Protein AF-A0A0A7LSI5-F1 (afdb_monomer_lite)

Radius of gyration: 14.34 Å; chains: 1; bounding box: 40×30×36 Å

Sequence (102 aa):
MKGLSGSETQGMFGVAATESEAQTAKGTLLSGSINWLDTKGGKEAKTFTLPNRAKGEKLWVFVTTDEPLTSGQSVSVAWGVDKTLTLDASSPAVVVKEYTVQ

Foldseek 3Di:
DPDPPFDWKKKWKFKDLDPVCQQVVNHGTQDDIDTFGPPPLTEEEDETEDPDDDQFRKIKIKMAIPDQADASHKYWYHHDPPDIDIDHNPDDRMDIDIDGHD

Secondary structure (DSSP, 8-state):
-------EEEEEEEEESSHHHHHTT-SEE-S--EEEEGGGS-EEEEE-PPPS--TT-EEEEEEEESSPPPTT-EEEEEEETTEEEEEETTS-SEEEEEEE--

pLDDT: mean 75.99, std 11.73, range [39.16, 91.25]

Structure (mmCIF, N/CA/C/O backbone):
data_AF-A0A0A7LSI5-F1
#
_entry.id   AF-A0A0A7LSI5-F1
#
loop_
_atom_site.group_PDB
_atom_site.id
_atom_site.type_symbol
_atom_site.label_atom_id
_atom_site.label_alt_id
_atom_site.label_comp_id
_atom_site.label_asym_id
_atom_site.label_entity_id
_atom_site.label_seq_id
_atom_site.pdbx_PDB_ins_code
_atom_site.Cartn_x
_atom_site.Cartn_y
_atom_site.Cartn_z
_atom_site.occupancy
_atom_site.B_iso_or_equiv
_atom_site.auth_seq_id
_atom_site.auth_comp_id
_atom_site.auth_asym_id
_atom_site.auth_atom_i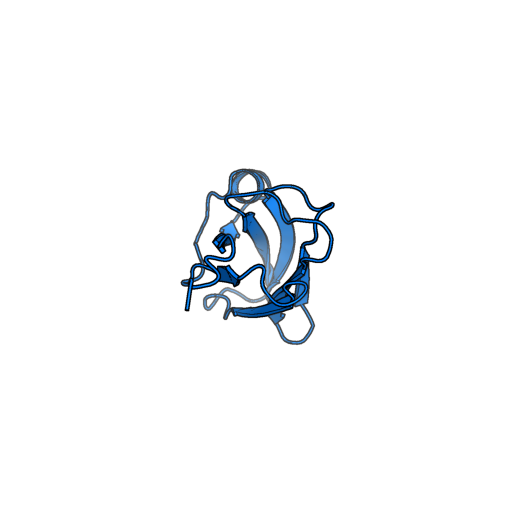d
_atom_site.pdbx_PDB_model_num
ATOM 1 N N . MET A 1 1 ? 23.737 -19.658 -21.519 1.00 39.16 1 MET A N 1
ATOM 2 C CA . MET A 1 1 ? 22.475 -18.888 -21.527 1.00 39.16 1 MET A CA 1
ATOM 3 C C . MET A 1 1 ? 22.633 -17.786 -20.492 1.00 39.16 1 MET A C 1
ATOM 5 O O . MET A 1 1 ? 22.782 -18.105 -19.321 1.00 39.16 1 MET A O 1
ATOM 9 N N . LYS A 1 2 ? 22.771 -16.525 -20.918 1.00 40.16 2 LYS A N 1
ATOM 10 C CA . LYS A 1 2 ? 22.920 -15.379 -20.007 1.00 40.16 2 LYS A CA 1
ATOM 11 C C . LYS A 1 2 ? 21.533 -15.123 -19.417 1.00 40.16 2 LYS A C 1
ATOM 13 O O . LYS A 1 2 ? 20.623 -14.790 -20.170 1.00 40.16 2 LYS A O 1
ATOM 18 N N . GLY A 1 3 ? 21.362 -15.421 -18.130 1.00 42.56 3 GLY A N 1
ATOM 19 C CA . GLY A 1 3 ? 20.096 -15.238 -17.428 1.00 42.56 3 GLY A CA 1
ATOM 20 C C . GLY A 1 3 ? 19.640 -13.793 -17.574 1.00 42.56 3 GLY A C 1
ATOM 21 O O . GLY A 1 3 ? 20.426 -12.874 -17.356 1.00 42.56 3 GLY A O 1
ATOM 22 N N . LEU A 1 4 ? 18.396 -13.609 -18.004 1.00 45.56 4 LEU A N 1
ATOM 23 C CA . LEU A 1 4 ? 17.711 -12.328 -17.948 1.00 45.56 4 LEU A CA 1
ATOM 24 C C . LEU A 1 4 ? 17.564 -11.976 -16.464 1.00 45.56 4 LEU A C 1
ATOM 26 O O . LEU A 1 4 ? 16.606 -12.393 -15.823 1.00 45.56 4 LEU A O 1
ATOM 30 N N . SER A 1 5 ? 18.543 -11.274 -15.900 1.00 48.84 5 SER A N 1
ATOM 31 C CA . SER A 1 5 ? 18.372 -10.550 -14.645 1.00 48.84 5 SER A CA 1
ATOM 32 C C . SER A 1 5 ? 17.451 -9.371 -14.949 1.00 48.84 5 SER A C 1
ATOM 34 O O . SER A 1 5 ? 17.921 -8.278 -15.263 1.00 48.84 5 SER A O 1
ATOM 36 N N . GLY A 1 6 ? 16.144 -9.631 -15.002 1.00 56.50 6 GLY A N 1
ATOM 37 C CA . GLY A 1 6 ? 15.157 -8.558 -14.983 1.00 56.50 6 GLY A CA 1
ATOM 38 C C . GLY A 1 6 ? 15.342 -7.769 -13.692 1.00 56.50 6 GLY A C 1
ATOM 39 O O . GLY A 1 6 ? 15.633 -8.373 -12.660 1.00 56.50 6 GLY A O 1
ATOM 40 N N . SER A 1 7 ? 15.232 -6.442 -13.761 1.00 61.72 7 SER A N 1
ATOM 41 C CA . SER A 1 7 ? 15.173 -5.628 -12.546 1.00 61.72 7 SER A CA 1
ATOM 42 C C . SER A 1 7 ? 13.994 -6.126 -11.712 1.00 61.72 7 SER A C 1
ATOM 44 O O . SER A 1 7 ? 12.904 -6.322 -12.259 1.00 61.72 7 SER A O 1
ATOM 46 N N . GLU A 1 8 ? 14.236 -6.402 -10.433 1.00 70.00 8 GLU A N 1
ATOM 47 C CA . GLU A 1 8 ? 13.192 -6.749 -9.475 1.00 70.00 8 GLU A CA 1
ATOM 48 C C . GLU A 1 8 ? 12.885 -5.510 -8.646 1.00 70.00 8 GLU A C 1
ATOM 50 O O . GLU A 1 8 ? 13.731 -5.072 -7.872 1.00 70.00 8 GLU A O 1
ATOM 55 N N . THR A 1 9 ? 11.689 -4.953 -8.800 1.00 72.56 9 THR A N 1
ATOM 56 C CA . THR A 1 9 ? 11.194 -3.919 -7.885 1.00 72.56 9 THR A CA 1
ATOM 57 C C . THR A 1 9 ? 10.536 -4.637 -6.703 1.00 72.56 9 THR A C 1
ATOM 59 O O . THR A 1 9 ? 9.807 -5.615 -6.896 1.00 72.56 9 THR A O 1
ATOM 62 N N . GLN A 1 10 ? 10.788 -4.185 -5.479 1.00 77.12 10 GLN A N 1
ATOM 63 C CA . GLN A 1 10 ? 10.142 -4.686 -4.271 1.00 77.12 10 GLN A CA 1
ATOM 64 C C . GLN A 1 10 ? 9.130 -3.684 -3.741 1.00 77.12 10 GLN A C 1
ATOM 66 O O . GLN A 1 10 ? 9.335 -2.473 -3.757 1.00 77.12 10 GLN A O 1
ATOM 71 N N . GLY A 1 11 ? 8.029 -4.187 -3.201 1.00 78.44 11 GLY A N 1
ATOM 72 C CA . GLY A 1 11 ? 7.054 -3.333 -2.548 1.00 78.44 11 GLY A CA 1
ATOM 73 C C . GLY A 1 11 ? 6.509 -3.870 -1.260 1.00 78.44 11 GLY A C 1
ATOM 74 O O . GLY A 1 11 ? 6.561 -5.069 -0.975 1.00 78.44 11 GLY A O 1
ATOM 75 N N . MET A 1 12 ? 5.942 -2.943 -0.498 1.00 83.81 12 MET A N 1
ATOM 76 C CA . MET A 1 12 ? 5.331 -3.223 0.786 1.00 83.81 12 MET A CA 1
ATOM 77 C C . MET A 1 12 ? 3.860 -2.841 0.747 1.00 83.81 12 MET A C 1
ATOM 79 O O . MET A 1 12 ? 3.476 -1.824 0.174 1.00 83.81 12 MET A O 1
ATOM 83 N N . PHE A 1 13 ? 3.041 -3.665 1.389 1.00 85.12 13 PHE A N 1
ATOM 84 C CA . PHE A 1 13 ? 1.635 -3.381 1.611 1.00 85.12 13 PHE A CA 1
ATOM 85 C C . PHE A 1 13 ? 1.366 -3.294 3.103 1.00 85.12 13 PHE A C 1
ATOM 87 O O . PHE A 1 13 ? 1.833 -4.134 3.877 1.00 85.12 13 PHE A O 1
ATOM 94 N N . GLY A 1 14 ? 0.601 -2.294 3.515 1.00 87.38 14 GLY A N 1
ATOM 95 C CA . GLY A 1 14 ? 0.284 -2.113 4.917 1.00 87.38 14 GLY A CA 1
ATOM 96 C C . GLY A 1 14 ? -0.986 -1.324 5.156 1.00 87.38 14 GLY A C 1
ATOM 97 O O . GLY A 1 14 ? -1.616 -0.784 4.247 1.00 87.38 14 GLY A O 1
ATOM 98 N N . VAL A 1 15 ? -1.353 -1.282 6.430 1.00 88.88 15 VAL A N 1
ATOM 99 C CA . VAL A 1 15 ? -2.452 -0.476 6.946 1.00 88.88 15 VAL A CA 1
A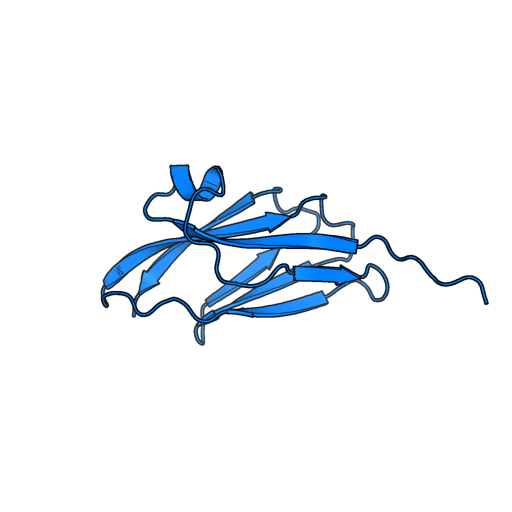TOM 100 C C . VAL A 1 15 ? -1.968 0.400 8.089 1.00 88.88 15 VAL A C 1
ATOM 102 O O . VAL A 1 15 ? -1.197 -0.039 8.943 1.00 88.88 15 VAL A O 1
ATOM 105 N N . ALA A 1 16 ? -2.445 1.632 8.127 1.00 90.12 16 ALA A N 1
ATOM 106 C CA . ALA A 1 16 ? -2.174 2.608 9.166 1.00 90.12 16 ALA A CA 1
ATOM 107 C C . ALA A 1 16 ? -3.481 3.125 9.776 1.00 90.12 16 ALA A C 1
ATOM 109 O O . ALA A 1 16 ? -4.550 3.024 9.165 1.00 90.12 16 ALA A O 1
ATOM 110 N N . ALA A 1 17 ? -3.399 3.679 10.986 1.00 87.12 17 ALA A N 1
ATOM 111 C CA . ALA A 1 17 ? -4.558 4.266 11.654 1.00 87.12 17 ALA A CA 1
ATOM 112 C C . ALA A 1 17 ? -4.861 5.673 11.116 1.00 87.12 17 ALA A C 1
ATOM 114 O O . ALA A 1 17 ? -6.012 6.108 11.125 1.00 87.12 17 ALA A O 1
ATOM 115 N N . THR A 1 18 ? -3.843 6.376 10.613 1.00 89.62 18 THR A N 1
ATOM 116 C CA . THR A 1 18 ? -3.973 7.737 10.077 1.00 89.62 18 THR A CA 1
ATOM 117 C C . THR A 1 18 ? -3.394 7.869 8.669 1.00 89.62 18 THR A C 1
ATOM 119 O O . THR A 1 18 ? -2.533 7.092 8.255 1.00 89.62 18 THR A O 1
ATOM 122 N N . GLU A 1 19 ? -3.842 8.891 7.934 1.00 90.31 19 GLU A N 1
ATOM 123 C CA . GLU A 1 19 ? -3.326 9.197 6.596 1.00 90.31 19 GLU A CA 1
ATOM 124 C C . GLU A 1 19 ? -1.829 9.529 6.630 1.00 90.31 19 GLU A C 1
ATOM 126 O O . GLU A 1 19 ? -1.066 9.030 5.813 1.00 90.31 19 GLU A O 1
ATOM 131 N N . SER A 1 20 ? -1.399 10.327 7.611 1.00 91.25 20 SER A N 1
ATOM 132 C CA . SER A 1 20 ? 0.003 10.741 7.777 1.00 91.25 20 SER A CA 1
ATOM 133 C C . SER A 1 20 ? 0.937 9.547 8.013 1.00 91.25 20 SER A C 1
ATOM 135 O O . SER A 1 20 ? 2.027 9.450 7.441 1.00 91.25 20 SER A O 1
ATOM 137 N N . GLU A 1 21 ? 0.487 8.581 8.813 1.00 90.81 21 GLU A N 1
ATOM 138 C CA . GLU A 1 21 ? 1.196 7.319 9.007 1.00 90.81 21 GLU A CA 1
ATOM 139 C C . GLU A 1 21 ? 1.278 6.517 7.697 1.00 90.81 21 GLU A C 1
ATOM 141 O O . GLU A 1 21 ? 2.367 6.105 7.304 1.00 90.81 21 GLU A O 1
ATOM 146 N N . ALA A 1 22 ? 0.173 6.385 6.957 1.00 88.69 22 ALA A N 1
ATOM 147 C CA . ALA A 1 22 ? 0.160 5.698 5.664 1.00 88.69 22 ALA A CA 1
ATOM 148 C C . ALA A 1 22 ? 1.062 6.367 4.610 1.00 88.69 22 ALA A C 1
ATOM 150 O O . ALA A 1 22 ? 1.794 5.674 3.906 1.00 88.69 22 ALA A O 1
ATOM 151 N N . GLN A 1 23 ? 1.071 7.702 4.532 1.00 89.19 23 GLN A N 1
ATOM 152 C CA . GLN A 1 23 ? 1.926 8.474 3.615 1.00 89.19 23 GLN A CA 1
ATOM 153 C C . GLN A 1 23 ? 3.418 8.275 3.900 1.00 89.19 23 GLN A C 1
ATOM 155 O O . GLN A 1 23 ? 4.245 8.371 2.998 1.00 89.19 23 GLN A O 1
ATOM 160 N N . THR A 1 24 ? 3.764 7.976 5.152 1.00 87.81 24 THR A N 1
ATOM 161 C CA . THR A 1 24 ? 5.140 7.688 5.575 1.00 87.81 24 THR A CA 1
ATOM 162 C C . THR A 1 24 ? 5.435 6.189 5.652 1.00 87.81 24 THR A C 1
ATOM 164 O O . THR A 1 24 ? 6.482 5.808 6.176 1.00 87.81 24 THR A O 1
ATOM 167 N N . ALA A 1 25 ? 4.528 5.343 5.144 1.00 84.19 25 ALA A N 1
ATOM 168 C CA . ALA A 1 25 ? 4.591 3.883 5.223 1.00 84.19 25 ALA A CA 1
ATOM 169 C C . ALA A 1 25 ? 4.790 3.347 6.656 1.00 84.19 25 ALA A C 1
ATOM 171 O O . ALA A 1 25 ? 5.356 2.275 6.876 1.00 84.19 25 ALA A O 1
ATOM 172 N N . LYS A 1 26 ? 4.323 4.102 7.654 1.00 83.44 26 LYS A N 1
ATOM 173 C CA . LYS A 1 26 ? 4.330 3.718 9.064 1.00 83.44 26 LYS A CA 1
ATOM 174 C C . LYS A 1 26 ? 3.003 3.038 9.367 1.00 83.44 26 LYS A C 1
ATOM 176 O O . LYS A 1 26 ? 1.948 3.643 9.261 1.00 83.44 26 LYS A O 1
ATOM 181 N N . GLY A 1 27 ? 3.032 1.762 9.727 1.00 83.62 27 GLY A N 1
ATOM 182 C CA . GLY A 1 27 ? 1.812 1.021 10.022 1.00 83.62 27 GLY A CA 1
ATOM 183 C C . GLY A 1 27 ? 2.056 -0.468 10.199 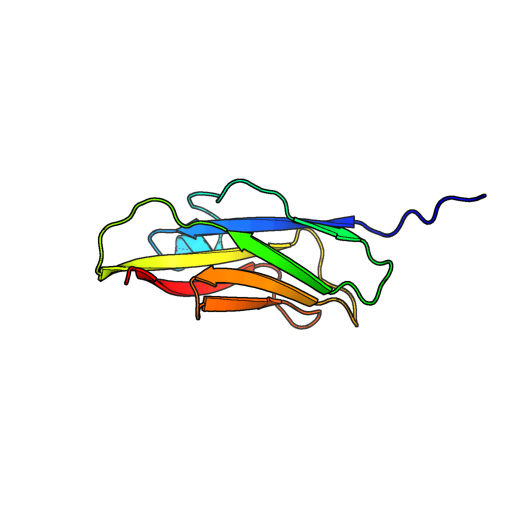1.00 83.62 27 GLY A C 1
ATOM 184 O O . GLY A 1 27 ? 3.189 -0.931 10.310 1.00 83.62 27 GLY A O 1
ATOM 185 N N . THR A 1 28 ? 0.967 -1.228 10.227 1.00 86.19 28 THR A N 1
ATOM 186 C CA . THR A 1 28 ? 1.028 -2.688 10.212 1.00 86.19 28 THR A CA 1
ATOM 187 C C . THR A 1 28 ? 1.242 -3.151 8.780 1.00 86.19 28 THR A C 1
ATOM 189 O O . THR A 1 28 ? 0.337 -3.055 7.952 1.00 86.19 28 THR A O 1
ATOM 192 N N . LEU A 1 29 ? 2.431 -3.671 8.496 1.00 83.50 29 LEU A N 1
ATOM 193 C CA . LEU A 1 29 ? 2.703 -4.349 7.237 1.00 83.50 29 LEU A CA 1
ATOM 194 C C . LEU A 1 29 ? 1.894 -5.640 7.177 1.00 83.50 29 LEU A C 1
ATOM 196 O O . LEU A 1 29 ? 1.908 -6.441 8.114 1.00 83.50 29 LEU A O 1
ATOM 200 N N . LEU A 1 30 ? 1.193 -5.848 6.071 1.00 78.62 30 LEU A N 1
ATOM 201 C CA . LEU A 1 30 ? 0.543 -7.119 5.811 1.00 78.62 30 LEU A CA 1
ATOM 202 C C . LEU A 1 30 ? 1.587 -8.018 5.164 1.00 78.62 30 LEU A C 1
ATOM 204 O O . LEU A 1 30 ? 2.186 -7.662 4.154 1.00 78.62 30 LEU A O 1
ATOM 208 N N . SER A 1 31 ? 1.872 -9.146 5.809 1.00 62.59 31 SER A N 1
ATOM 209 C CA . SER A 1 31 ? 3.024 -9.993 5.507 1.00 62.59 31 SER A CA 1
ATOM 210 C C . SER A 1 31 ? 3.131 -10.327 4.016 1.00 62.59 31 SER A C 1
ATOM 212 O O . SER A 1 31 ? 2.316 -11.077 3.478 1.00 62.59 31 SER A O 1
ATOM 214 N N . GLY A 1 32 ? 4.170 -9.797 3.372 1.00 57.19 32 GLY A N 1
ATOM 215 C CA . GLY A 1 32 ? 4.582 -10.169 2.027 1.00 57.19 32 GLY A CA 1
ATOM 216 C C . GLY A 1 32 ? 5.222 -9.006 1.282 1.00 57.19 32 GLY A C 1
ATOM 217 O O . GLY A 1 32 ? 4.530 -8.064 0.913 1.00 57.19 32 GLY A O 1
ATOM 218 N N . SER A 1 33 ? 6.517 -9.115 0.983 1.00 63.38 33 SER A N 1
ATOM 219 C CA . SER A 1 33 ? 7.124 -8.318 -0.085 1.00 63.38 33 SER A CA 1
ATOM 220 C C . SER A 1 33 ? 6.492 -8.721 -1.412 1.00 63.38 33 SER A C 1
ATOM 222 O O . SER A 1 33 ? 6.186 -9.900 -1.632 1.00 63.38 33 SER A O 1
ATOM 224 N N . ILE A 1 34 ? 6.219 -7.757 -2.276 1.00 69.19 34 ILE A N 1
ATOM 225 C CA . ILE A 1 34 ? 5.807 -8.022 -3.655 1.00 69.19 34 ILE A CA 1
ATOM 226 C C . ILE A 1 34 ? 7.064 -7.867 -4.506 1.00 69.19 34 ILE A C 1
ATOM 228 O O . ILE A 1 34 ? 7.657 -6.799 -4.454 1.00 69.19 34 ILE A O 1
ATOM 232 N N . ASN A 1 35 ? 7.498 -8.923 -5.199 1.00 70.00 35 ASN A N 1
ATOM 233 C CA . ASN A 1 35 ? 8.715 -8.903 -6.015 1.00 70.00 35 ASN A CA 1
ATOM 234 C C . ASN A 1 35 ? 8.305 -8.904 -7.485 1.00 70.00 35 ASN A C 1
ATOM 236 O O . ASN A 1 35 ? 7.791 -9.911 -7.969 1.00 70.00 35 ASN A O 1
ATOM 240 N N . TRP A 1 36 ? 8.544 -7.801 -8.185 1.00 72.31 36 TRP A N 1
ATOM 241 C CA . TRP A 1 36 ? 8.079 -7.603 -9.552 1.00 72.31 36 TRP A CA 1
ATOM 242 C C . TRP A 1 36 ? 9.183 -7.860 -10.561 1.00 72.31 36 TRP A C 1
ATOM 244 O O . TRP A 1 36 ? 10.141 -7.102 -10.639 1.00 72.31 36 TRP A O 1
ATOM 254 N N . LEU A 1 37 ? 9.018 -8.890 -11.389 1.00 66.88 37 LEU A N 1
ATOM 255 C CA . LEU A 1 37 ? 9.929 -9.162 -12.499 1.00 66.88 37 LEU A CA 1
ATOM 256 C C . LEU A 1 37 ? 9.532 -8.365 -13.749 1.00 66.88 37 LEU A C 1
ATOM 258 O O . LEU A 1 37 ? 8.445 -8.554 -14.298 1.00 66.88 37 LEU A O 1
ATOM 262 N N . ASP A 1 38 ? 10.466 -7.581 -14.290 1.00 61.41 38 ASP A N 1
ATOM 263 C CA . ASP A 1 38 ? 10.288 -6.721 -15.478 1.00 61.41 38 ASP A CA 1
ATOM 264 C C . ASP A 1 38 ? 10.032 -7.467 -16.817 1.00 61.41 38 ASP A C 1
ATOM 266 O O . ASP A 1 38 ? 10.015 -6.905 -17.908 1.00 61.41 38 ASP A O 1
ATOM 270 N N . THR A 1 39 ? 9.830 -8.784 -16.796 1.00 57.28 39 THR A N 1
ATOM 271 C CA . THR A 1 39 ? 9.957 -9.613 -18.010 1.00 57.28 39 THR A CA 1
ATOM 272 C C . THR A 1 39 ? 8.678 -9.784 -18.843 1.00 57.28 39 THR A C 1
ATOM 274 O O . THR A 1 39 ? 8.727 -10.466 -19.867 1.00 57.28 39 THR A O 1
ATOM 277 N N . LYS A 1 40 ? 7.527 -9.195 -18.467 1.00 51.78 40 LYS A N 1
ATOM 278 C CA . LYS A 1 40 ? 6.235 -9.412 -19.175 1.00 51.78 40 LYS A CA 1
ATOM 279 C C . LYS A 1 40 ? 5.292 -8.197 -19.252 1.00 51.78 40 LYS A C 1
ATOM 281 O O . LYS A 1 40 ? 4.076 -8.379 -19.246 1.00 51.78 40 LYS A O 1
ATOM 286 N N . GLY A 1 41 ? 5.815 -6.968 -19.293 1.00 58.00 41 GLY A N 1
ATOM 287 C CA . GLY A 1 41 ? 4.973 -5.769 -19.113 1.00 58.00 41 GLY A CA 1
ATOM 288 C C . GLY A 1 41 ? 4.330 -5.780 -17.722 1.00 58.00 41 GLY A C 1
ATOM 289 O O . GLY A 1 41 ? 3.114 -5.671 -17.599 1.00 58.00 41 GLY A O 1
ATOM 290 N N . GLY A 1 42 ? 5.169 -6.080 -16.718 1.00 55.84 42 GLY A N 1
ATOM 291 C CA . GLY A 1 42 ? 4.870 -6.684 -15.416 1.00 55.84 42 GLY A CA 1
ATOM 292 C C . GLY A 1 42 ? 3.520 -6.320 -14.814 1.00 55.84 42 GLY A C 1
ATOM 293 O O . GLY A 1 42 ? 3.396 -5.296 -14.150 1.00 55.84 42 GLY A O 1
ATOM 294 N N . LYS A 1 43 ? 2.524 -7.191 -15.023 1.00 63.38 43 LYS A N 1
ATOM 295 C CA . LYS A 1 43 ? 1.235 -7.135 -14.330 1.00 63.38 43 LYS A CA 1
ATOM 296 C C . LYS A 1 43 ? 1.199 -8.193 -13.250 1.00 63.38 43 LYS A C 1
ATOM 298 O O . LYS A 1 43 ? 1.082 -9.377 -13.563 1.00 63.38 43 LYS A O 1
ATOM 303 N N . GLU A 1 44 ? 1.278 -7.766 -11.999 1.00 72.19 44 GLU A N 1
ATOM 304 C CA . GLU A 1 44 ? 1.199 -8.673 -10.860 1.00 72.19 44 GLU A CA 1
ATOM 305 C C . GLU A 1 44 ? 0.011 -8.316 -9.978 1.00 72.19 44 GLU A C 1
ATOM 307 O O . GLU A 1 44 ? -0.164 -7.165 -9.572 1.00 72.19 44 GLU A O 1
ATOM 312 N N . ALA A 1 45 ? -0.820 -9.322 -9.711 1.00 73.06 45 ALA A N 1
ATOM 313 C CA . ALA A 1 45 ? -1.945 -9.208 -8.806 1.00 73.06 45 ALA A CA 1
ATOM 314 C C . ALA A 1 45 ? -1.604 -9.917 -7.499 1.00 73.06 45 ALA A C 1
ATOM 316 O O . ALA A 1 45 ? -1.308 -11.114 -7.504 1.00 73.06 45 ALA A O 1
ATOM 317 N N . LYS A 1 46 ? -1.682 -9.200 -6.377 1.00 75.62 46 LYS A N 1
ATOM 318 C CA . LYS A 1 46 ? -1.478 -9.791 -5.055 1.00 75.62 46 LYS A CA 1
ATOM 319 C C . LYS A 1 46 ? -2.675 -9.533 -4.164 1.00 75.62 46 LYS A C 1
ATOM 321 O O . LYS A 1 46 ? -3.157 -8.408 -4.053 1.00 75.62 46 LYS A O 1
ATOM 326 N N . THR A 1 47 ? -3.158 -10.606 -3.549 1.00 76.81 47 THR A N 1
ATOM 327 C CA . THR A 1 47 ? -4.268 -10.541 -2.601 1.00 76.81 47 THR A CA 1
ATOM 328 C C . THR A 1 47 ? -3.719 -10.594 -1.188 1.00 76.81 47 THR A C 1
ATOM 330 O O . THR A 1 47 ? -2.901 -11.458 -0.874 1.00 76.81 47 THR A O 1
ATOM 333 N N . PHE A 1 48 ? -4.188 -9.689 -0.340 1.00 75.56 48 PHE A N 1
ATOM 334 C CA . PHE A 1 48 ? -3.855 -9.657 1.074 1.00 75.56 48 PHE A CA 1
ATOM 335 C C . PHE A 1 48 ? -5.120 -9.765 1.910 1.00 75.56 48 PHE A C 1
ATOM 337 O O . PHE A 1 48 ? -6.150 -9.176 1.593 1.00 75.56 48 PHE A O 1
ATOM 344 N N . THR A 1 49 ? -5.023 -10.487 3.017 1.00 75.44 49 THR A N 1
ATOM 345 C CA . THR A 1 49 ? -6.095 -10.537 4.004 1.00 75.44 49 THR A CA 1
ATOM 346 C C . THR A 1 49 ? -5.841 -9.452 5.035 1.00 75.44 49 THR A C 1
ATOM 348 O O . THR A 1 49 ? -4.781 -9.424 5.663 1.00 75.44 49 THR A O 1
ATOM 351 N N . LEU A 1 50 ? -6.807 -8.552 5.215 1.00 74.31 50 LEU A N 1
ATOM 352 C CA . LEU A 1 50 ? -6.747 -7.598 6.313 1.00 74.31 50 LEU A CA 1
ATOM 353 C C . LEU A 1 50 ? -6.810 -8.348 7.655 1.00 74.31 50 LEU A C 1
ATOM 355 O O . LEU A 1 50 ? -7.543 -9.335 7.764 1.00 74.31 50 LEU A O 1
ATOM 359 N N . PRO A 1 51 ? -6.071 -7.898 8.686 1.00 72.25 51 PRO A N 1
ATOM 360 C CA . PRO A 1 51 ? -6.207 -8.456 10.022 1.00 72.25 51 PRO A CA 1
ATOM 361 C C . PRO A 1 51 ? -7.667 -8.356 10.471 1.00 72.25 51 PRO A C 1
ATOM 363 O O . PRO A 1 51 ? -8.388 -7.458 10.036 1.00 72.25 51 PRO A O 1
ATOM 366 N N . ASN A 1 52 ? -8.098 -9.249 11.362 1.00 72.44 52 ASN A N 1
ATOM 367 C CA . ASN A 1 52 ? -9.430 -9.147 11.950 1.00 72.44 52 ASN A CA 1
ATOM 368 C C . ASN A 1 52 ? -9.550 -7.804 12.694 1.00 72.44 52 ASN A C 1
ATOM 370 O O . ASN A 1 52 ? -8.832 -7.561 13.666 1.00 72.44 52 ASN A O 1
ATOM 374 N N . ARG A 1 53 ? -10.399 -6.914 12.181 1.00 77.50 53 ARG A N 1
ATOM 375 C CA . ARG A 1 53 ? -10.572 -5.521 12.616 1.00 77.50 53 ARG A CA 1
ATOM 376 C C . ARG A 1 53 ? -12.048 -5.262 12.876 1.00 77.50 53 ARG A C 1
ATOM 378 O O . ARG A 1 53 ? -12.902 -6.000 12.382 1.00 77.50 53 ARG A O 1
ATOM 385 N N . ALA A 1 54 ? -12.360 -4.242 13.668 1.00 81.44 54 ALA A N 1
ATOM 386 C CA . ALA A 1 54 ? -13.749 -3.972 14.008 1.00 81.44 54 ALA A CA 1
ATOM 387 C C . ALA A 1 54 ? -14.506 -3.470 12.772 1.00 81.44 54 ALA A C 1
ATOM 389 O O . ALA A 1 54 ? -14.038 -2.584 12.057 1.00 81.44 54 ALA A O 1
ATOM 390 N N . LYS A 1 55 ? -15.703 -4.006 12.524 1.00 83.06 55 LYS A N 1
ATOM 391 C CA . LYS A 1 55 ? -16.591 -3.484 11.480 1.00 83.06 55 LYS A CA 1
ATOM 392 C C . LYS A 1 55 ? -16.865 -1.995 11.723 1.00 83.06 55 LYS A C 1
ATOM 394 O O . LYS A 1 55 ? -17.205 -1.601 12.835 1.00 83.06 55 LYS A O 1
ATOM 399 N N . GLY A 1 56 ? -16.735 -1.182 10.678 1.00 82.56 56 GLY A N 1
ATOM 400 C CA . GLY A 1 56 ? -16.854 0.276 10.735 1.00 82.56 56 GLY A CA 1
ATOM 401 C C . GLY A 1 56 ? -15.559 1.016 11.087 1.00 82.56 56 GLY A C 1
ATOM 402 O O . GLY A 1 56 ? -15.542 2.243 11.021 1.00 82.56 56 GLY A O 1
ATOM 403 N N . GLU A 1 57 ? -14.474 0.310 11.422 1.00 84.88 57 GLU A N 1
ATOM 404 C CA . GLU A 1 57 ? -13.159 0.921 11.634 1.00 84.88 57 GLU A CA 1
ATOM 405 C C . GLU A 1 57 ? -12.643 1.525 10.320 1.00 84.88 57 GLU A C 1
ATOM 407 O O . GLU A 1 57 ? -12.670 0.880 9.2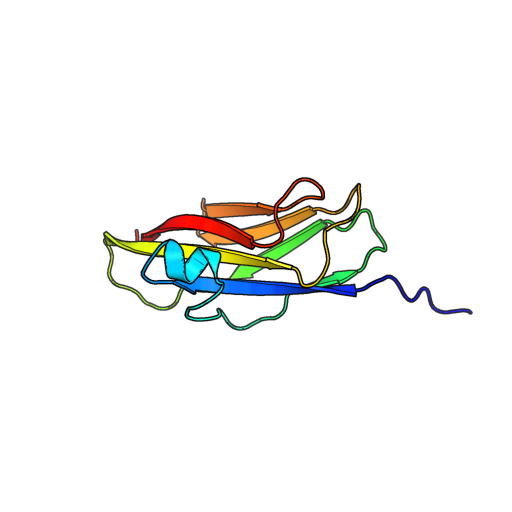67 1.00 84.88 57 GLU A O 1
ATOM 412 N N . LYS A 1 58 ? -12.185 2.779 10.385 1.00 85.94 58 LYS A N 1
ATOM 413 C CA . LYS A 1 58 ? -11.502 3.455 9.281 1.00 85.94 58 LYS A CA 1
ATOM 414 C C . LYS A 1 58 ? -10.009 3.172 9.362 1.00 85.94 58 LYS A C 1
ATOM 416 O O . LYS A 1 58 ? -9.394 3.374 10.404 1.00 85.94 58 LYS A O 1
ATOM 421 N N . LEU A 1 59 ? -9.439 2.739 8.251 1.00 87.25 59 LEU A N 1
ATOM 422 C CA . LEU A 1 59 ? -8.037 2.397 8.088 1.00 87.25 59 LEU A CA 1
ATOM 423 C C . LEU A 1 59 ? -7.497 3.080 6.838 1.00 87.25 59 LEU A C 1
ATOM 425 O O . LEU A 1 59 ? -8.219 3.307 5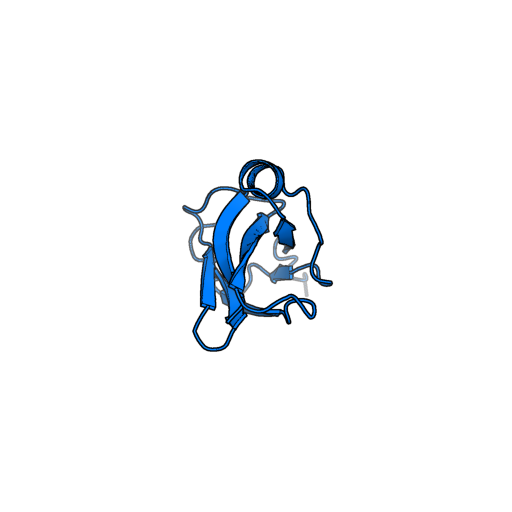.868 1.00 87.25 59 LEU A O 1
ATOM 429 N N . TRP A 1 60 ? -6.204 3.353 6.843 1.00 88.75 60 TRP A N 1
ATOM 430 C CA . TRP A 1 60 ? -5.497 3.884 5.691 1.00 88.75 60 TRP A CA 1
ATOM 431 C C . TRP A 1 60 ? -4.603 2.807 5.118 1.00 88.75 60 TRP A C 1
ATOM 433 O O . TRP A 1 60 ? -3.653 2.364 5.752 1.00 88.75 60 TRP A O 1
ATOM 443 N N . VAL A 1 61 ? -4.934 2.354 3.921 1.00 87.44 61 VAL A N 1
ATOM 4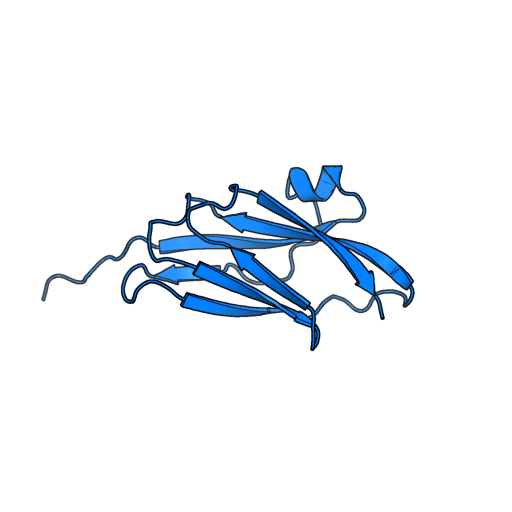44 C CA . VAL A 1 61 ? -4.163 1.345 3.213 1.00 87.44 61 VAL A CA 1
ATOM 445 C C . VAL A 1 61 ? -3.064 2.046 2.431 1.00 87.44 61 VAL A C 1
ATOM 447 O O . VAL A 1 61 ? -3.340 3.042 1.762 1.00 87.44 61 VAL A O 1
ATOM 450 N N . PHE A 1 62 ? -1.843 1.524 2.488 1.00 87.62 62 PHE A N 1
ATOM 451 C CA . PHE A 1 62 ? -0.733 2.031 1.692 1.00 87.62 62 PHE A CA 1
ATOM 452 C C . PHE A 1 62 ? -0.019 0.916 0.934 1.00 87.62 62 PHE A C 1
ATOM 454 O O . PHE A 1 62 ? 0.138 -0.200 1.434 1.00 87.62 62 PHE A O 1
ATOM 461 N N . VAL A 1 63 ? 0.425 1.244 -0.278 1.00 86.50 63 VAL A N 1
ATOM 462 C CA . VAL A 1 63 ? 1.364 0.442 -1.066 1.00 86.50 63 VAL A CA 1
ATOM 463 C C . VAL A 1 63 ? 2.591 1.294 -1.345 1.00 86.50 63 VAL A C 1
ATOM 465 O O . VAL A 1 63 ? 2.452 2.458 -1.728 1.00 86.50 63 VAL A O 1
ATOM 468 N N . THR A 1 64 ? 3.772 0.706 -1.183 1.00 85.44 64 THR A N 1
ATOM 469 C CA . THR A 1 64 ? 5.041 1.320 -1.572 1.00 85.44 64 THR A CA 1
ATOM 470 C C . THR A 1 64 ? 5.796 0.476 -2.579 1.00 85.44 64 THR A C 1
ATOM 472 O O . THR A 1 64 ? 5.623 -0.744 -2.625 1.00 85.44 64 THR A O 1
ATOM 475 N N . THR A 1 65 ? 6.665 1.131 -3.342 1.00 81.00 65 THR A N 1
ATOM 476 C CA . THR A 1 65 ? 7.696 0.497 -4.169 1.00 81.00 65 THR A CA 1
ATOM 477 C C . THR A 1 65 ? 9.069 1.050 -3.766 1.00 81.00 65 THR A C 1
ATOM 479 O O . THR A 1 65 ? 9.176 2.207 -3.358 1.00 81.00 65 THR A O 1
ATOM 482 N N . ASP A 1 66 ? 10.112 0.224 -3.802 1.00 79.62 66 ASP A N 1
ATOM 483 C CA . ASP A 1 66 ? 11.499 0.632 -3.542 1.00 79.62 66 ASP A CA 1
ATOM 484 C C . ASP A 1 66 ? 12.103 1.420 -4.715 1.00 79.62 66 ASP A C 1
ATOM 486 O O . ASP A 1 66 ? 12.899 2.336 -4.509 1.00 79.62 66 ASP A O 1
ATOM 490 N N . GLU A 1 67 ? 11.650 1.118 -5.931 1.00 77.00 67 GLU A N 1
ATOM 491 C CA . GLU A 1 67 ? 11.963 1.831 -7.164 1.00 77.00 67 GLU A CA 1
ATOM 492 C C . GLU A 1 67 ? 10.675 2.268 -7.891 1.00 77.00 67 GLU A C 1
ATOM 494 O O . GLU A 1 67 ? 9.624 1.632 -7.750 1.00 77.00 67 GLU A O 1
ATOM 499 N N . PRO A 1 68 ? 10.703 3.363 -8.676 1.00 74.69 68 PRO A N 1
ATOM 500 C CA . PRO A 1 68 ? 9.579 3.737 -9.529 1.00 74.69 68 PRO A CA 1
ATOM 501 C C . PRO A 1 68 ? 9.259 2.643 -10.556 1.00 74.69 68 PRO A C 1
ATOM 503 O O . PRO A 1 68 ? 10.163 2.110 -11.199 1.00 74.69 68 PRO A O 1
ATOM 506 N N . LEU A 1 69 ? 7.971 2.363 -10.767 1.00 77.06 69 LEU A N 1
ATOM 507 C CA . LEU A 1 69 ? 7.532 1.442 -11.817 1.00 77.06 69 LEU A CA 1
ATOM 508 C C . LEU A 1 69 ? 7.898 1.998 -13.202 1.00 77.06 69 LEU A C 1
ATOM 510 O O . LEU A 1 69 ? 7.716 3.185 -13.483 1.00 77.06 69 LEU A O 1
ATOM 514 N N . THR A 1 70 ? 8.399 1.144 -14.091 1.00 77.25 70 THR A N 1
ATOM 515 C CA . THR A 1 70 ? 8.763 1.541 -15.458 1.00 77.25 70 THR A CA 1
ATOM 516 C C . THR A 1 70 ? 7.553 1.500 -16.393 1.00 77.25 70 THR A C 1
ATOM 518 O O . THR A 1 70 ? 6.520 0.881 -16.114 1.00 77.25 70 THR A O 1
ATOM 521 N N . SER A 1 71 ? 7.645 2.188 -17.535 1.00 71.94 71 SER A N 1
ATOM 522 C CA . SER A 1 71 ? 6.546 2.252 -18.504 1.00 71.94 71 SER A CA 1
ATOM 523 C C . SER A 1 71 ? 6.124 0.850 -18.960 1.00 71.94 71 SER A C 1
ATOM 525 O O . SER A 1 71 ? 6.926 0.118 -19.537 1.00 71.94 71 SER A O 1
ATOM 527 N N . GLY A 1 72 ? 4.854 0.500 -18.749 1.00 69.25 72 GLY A N 1
ATOM 528 C CA . GLY A 1 72 ? 4.309 -0.814 -19.098 1.00 69.25 72 GLY A CA 1
ATOM 529 C C . GLY A 1 72 ? 4.218 -1.794 -17.928 1.00 69.25 72 GLY A C 1
ATOM 530 O O . GLY A 1 72 ? 3.644 -2.861 -18.118 1.00 69.25 72 GLY A O 1
ATOM 531 N N . GLN A 1 73 ? 4.709 -1.434 -16.739 1.00 73.31 73 GLN A N 1
ATOM 532 C CA . GLN A 1 73 ? 4.470 -2.168 -15.497 1.00 73.31 73 GLN A CA 1
ATOM 533 C C . GLN A 1 73 ? 3.204 -1.659 -14.795 1.00 73.31 73 GLN A C 1
ATOM 535 O O . GLN A 1 73 ? 2.909 -0.461 -14.804 1.00 73.31 73 GLN A O 1
ATOM 540 N N . SER A 1 74 ? 2.452 -2.570 -14.172 1.00 76.50 74 SER A N 1
ATOM 541 C CA . SER A 1 74 ? 1.349 -2.209 -13.283 1.00 76.50 74 SER A CA 1
ATOM 542 C C . SER A 1 74 ? 1.149 -3.240 -12.177 1.00 76.50 74 SER A C 1
ATOM 544 O O . SER A 1 74 ? 1.130 -4.439 -12.437 1.00 76.50 74 SER A O 1
ATOM 546 N N . VAL A 1 75 ? 0.892 -2.794 -10.958 1.00 74.81 75 VAL A N 1
ATOM 547 C CA . VAL A 1 75 ? 0.669 -3.661 -9.800 1.00 74.81 75 VAL A CA 1
ATOM 548 C C . VAL A 1 75 ? -0.763 -3.513 -9.348 1.00 74.81 75 VAL A C 1
ATOM 550 O O . VAL A 1 75 ? -1.173 -2.403 -9.052 1.00 74.81 75 VAL A O 1
ATOM 553 N N . SER A 1 76 ? -1.506 -4.607 -9.216 1.00 78.31 76 SER A N 1
ATOM 554 C CA . SER A 1 76 ? -2.840 -4.577 -8.617 1.00 78.31 76 SER A CA 1
ATOM 555 C C . SER A 1 76 ? -2.834 -5.277 -7.264 1.00 78.31 76 SER A C 1
ATOM 557 O O . SER A 1 76 ? -2.558 -6.469 -7.155 1.00 78.31 76 SER A O 1
ATOM 559 N N . VAL A 1 77 ? -3.171 -4.541 -6.214 1.00 77.75 77 VAL A N 1
ATOM 560 C CA . VAL A 1 77 ? -3.286 -5.067 -4.857 1.00 77.75 77 VAL A CA 1
ATOM 561 C C . VAL A 1 77 ? -4.754 -5.139 -4.480 1.00 77.75 77 VAL A C 1
ATOM 563 O O . VAL A 1 77 ? -5.444 -4.123 -4.509 1.00 77.75 77 VAL A O 1
ATOM 566 N N . ALA A 1 78 ? -5.227 -6.333 -4.133 1.00 78.81 78 ALA A N 1
ATOM 567 C CA . ALA A 1 78 ? -6.593 -6.570 -3.684 1.00 78.81 78 ALA A CA 1
ATOM 568 C C . ALA A 1 78 ? -6.613 -6.971 -2.206 1.00 78.81 78 ALA A C 1
ATOM 570 O O . ALA A 1 78 ? -5.789 -7.765 -1.757 1.00 78.81 78 ALA A O 1
ATOM 571 N N . TRP A 1 79 ? -7.560 -6.438 -1.440 1.00 75.50 79 TRP A N 1
ATOM 572 C CA . TRP A 1 79 ? -7.709 -6.755 -0.008 1.00 75.50 79 TRP A CA 1
ATOM 573 C C . TRP A 1 79 ? -9.166 -6.908 0.439 1.00 75.50 79 TRP A C 1
ATOM 575 O O . TRP A 1 79 ? -9.492 -6.866 1.624 1.00 75.50 79 TRP A O 1
ATOM 585 N N . GLY A 1 80 ? -10.052 -7.077 -0.536 1.00 68.81 80 GLY A N 1
ATOM 586 C CA . GLY A 1 80 ? -11.481 -7.298 -0.384 1.00 68.81 80 GLY A CA 1
ATOM 587 C C . GLY A 1 80 ? -12.094 -7.590 -1.752 1.00 68.81 80 GLY A C 1
ATOM 588 O O . GLY A 1 80 ? -11.456 -7.352 -2.778 1.00 68.81 80 GLY A O 1
ATOM 589 N N . VAL A 1 81 ? -13.328 -8.098 -1.771 1.00 58.12 81 VAL A N 1
ATOM 590 C CA . VAL A 1 81 ? -14.008 -8.571 -2.997 1.00 58.12 81 VAL A CA 1
ATOM 591 C C . VAL A 1 81 ? -14.174 -7.457 -4.044 1.00 58.12 81 VAL A C 1
ATOM 593 O O . VAL A 1 81 ? -14.217 -7.726 -5.239 1.00 58.12 81 VAL A O 1
ATOM 596 N N . ASP A 1 82 ? -14.216 -6.200 -3.601 1.00 67.56 82 ASP A N 1
ATOM 597 C CA . ASP A 1 82 ? -14.393 -5.003 -4.426 1.00 67.56 82 ASP A CA 1
ATOM 598 C C . ASP A 1 82 ? -13.273 -3.959 -4.241 1.00 67.56 82 ASP A C 1
ATOM 600 O O . ASP A 1 82 ? -13.322 -2.874 -4.826 1.00 67.56 82 ASP A O 1
ATOM 604 N N . LYS A 1 83 ? -12.256 -4.245 -3.415 1.00 74.69 83 LYS A N 1
ATOM 605 C CA . LYS A 1 83 ? -11.198 -3.281 -3.081 1.00 74.69 83 LYS A CA 1
ATOM 606 C C . LYS A 1 83 ? -9.893 -3.675 -3.742 1.00 74.69 83 LYS A C 1
ATOM 608 O O . LYS A 1 83 ? -9.168 -4.532 -3.245 1.00 74.69 83 LYS A O 1
ATOM 613 N N . THR A 1 84 ? -9.613 -3.001 -4.854 1.00 79.31 84 THR A N 1
ATOM 614 C CA . THR A 1 84 ? -8.335 -3.071 -5.566 1.00 79.31 84 THR A CA 1
ATOM 615 C C . THR A 1 84 ? -7.675 -1.691 -5.611 1.00 79.31 84 THR A C 1
ATOM 617 O O . THR A 1 84 ? -8.354 -0.654 -5.669 1.00 79.31 84 THR A O 1
ATOM 620 N N . LEU A 1 85 ? -6.347 -1.680 -5.583 1.00 81.56 85 LEU A N 1
ATOM 621 C CA . LEU A 1 85 ? -5.497 -0.541 -5.898 1.00 81.56 85 LEU A CA 1
ATOM 622 C C . LEU A 1 85 ? -4.545 -0.938 -7.009 1.00 81.56 85 LEU A C 1
ATOM 624 O O . LEU A 1 85 ? -3.853 -1.940 -6.875 1.00 81.56 85 LEU A O 1
ATOM 628 N N . THR A 1 86 ? -4.511 -0.150 -8.076 1.00 81.50 86 THR A N 1
ATOM 629 C CA . THR A 1 86 ? -3.567 -0.360 -9.168 1.00 81.50 86 THR A CA 1
ATOM 630 C C . THR A 1 86 ? -2.516 0.739 -9.143 1.00 81.50 86 THR A C 1
ATOM 632 O O . THR A 1 86 ? -2.881 1.911 -9.107 1.00 81.50 86 THR A O 1
ATOM 635 N N . LEU A 1 87 ? -1.242 0.355 -9.140 1.00 80.12 87 LEU A N 1
ATOM 636 C CA . LEU A 1 87 ? -0.090 1.230 -9.308 1.00 80.12 87 LEU A CA 1
ATOM 637 C C . LEU A 1 87 ? 0.467 1.033 -10.716 1.00 80.12 87 LEU A C 1
ATOM 639 O O . LEU A 1 87 ? 0.444 -0.076 -11.242 1.00 80.12 87 LEU A O 1
ATOM 643 N N . ASP A 1 88 ? 0.984 2.092 -11.311 1.00 83.06 88 ASP A N 1
ATOM 644 C CA . ASP A 1 88 ? 1.647 2.104 -12.613 1.00 83.06 88 ASP A CA 1
ATOM 645 C C . ASP A 1 88 ? 2.820 3.099 -12.602 1.00 83.06 88 ASP A C 1
ATOM 647 O O . ASP A 1 88 ? 3.112 3.714 -11.577 1.00 83.06 88 ASP A O 1
ATOM 651 N N . ALA A 1 89 ? 3.487 3.285 -13.741 1.00 79.88 89 ALA A N 1
ATOM 652 C CA . ALA A 1 89 ? 4.624 4.202 -13.873 1.00 79.88 89 ALA A CA 1
ATOM 653 C C . ALA A 1 89 ? 4.322 5.679 -13.539 1.00 79.88 89 ALA A C 1
ATOM 655 O O . ALA A 1 89 ? 5.247 6.467 -13.357 1.00 79.88 89 ALA A O 1
ATOM 656 N N . SER A 1 90 ? 3.047 6.078 -13.491 1.00 82.06 90 SER A N 1
ATOM 657 C CA . SER A 1 90 ? 2.629 7.429 -13.091 1.00 82.06 90 SER A CA 1
ATOM 658 C C . SER A 1 90 ? 2.330 7.545 -11.597 1.00 82.06 90 SER A C 1
ATOM 660 O O . SER A 1 90 ? 2.144 8.647 -11.079 1.00 82.06 90 SER A O 1
ATOM 662 N N . SER A 1 91 ? 2.272 6.412 -10.899 1.00 82.12 91 SER A N 1
ATOM 663 C CA . SER A 1 91 ? 1.952 6.372 -9.482 1.00 82.12 91 SER A CA 1
ATOM 664 C C . SER A 1 91 ? 3.119 6.896 -8.641 1.00 82.12 91 SER A C 1
ATOM 666 O O . SER A 1 91 ? 4.280 6.608 -8.939 1.00 82.12 91 SER A O 1
ATOM 668 N N . PRO A 1 92 ? 2.841 7.655 -7.568 1.00 81.38 92 PRO A N 1
ATOM 669 C CA . PRO A 1 92 ? 3.871 8.030 -6.609 1.00 81.38 92 PRO A CA 1
ATOM 670 C C . PRO A 1 92 ? 4.428 6.787 -5.899 1.00 81.38 92 PRO A C 1
ATOM 672 O O . PRO A 1 92 ? 3.752 5.766 -5.790 1.00 81.38 92 PRO A O 1
ATOM 675 N N . ALA A 1 93 ? 5.641 6.906 -5.348 1.00 77.25 93 ALA A N 1
ATOM 676 C CA . ALA A 1 93 ? 6.315 5.821 -4.625 1.00 77.25 93 ALA A CA 1
ATOM 677 C C . ALA A 1 93 ? 5.525 5.299 -3.409 1.00 77.25 93 ALA A C 1
ATOM 679 O O . ALA A 1 93 ? 5.733 4.169 -2.975 1.00 77.25 93 ALA A O 1
ATOM 680 N N . VAL A 1 94 ? 4.617 6.117 -2.862 1.00 83.12 94 VAL A N 1
ATOM 681 C CA . VAL A 1 94 ? 3.660 5.729 -1.823 1.00 83.12 94 VAL A CA 1
ATOM 682 C C . VAL A 1 94 ? 2.262 6.110 -2.290 1.00 83.12 94 VAL A C 1
ATOM 684 O O . VAL A 1 94 ? 1.972 7.289 -2.493 1.00 83.12 94 VAL A O 1
ATOM 687 N N . VAL A 1 95 ? 1.382 5.122 -2.429 1.00 85.31 95 VAL A N 1
ATOM 688 C CA . VAL A 1 95 ? -0.033 5.340 -2.742 1.00 85.31 95 VAL A CA 1
ATOM 689 C C . VAL A 1 95 ? -0.866 4.998 -1.519 1.00 85.31 95 VAL A C 1
ATOM 691 O O . VAL A 1 95 ? -0.737 3.908 -0.966 1.00 85.31 95 VAL A O 1
ATOM 694 N N . VAL A 1 96 ? -1.735 5.922 -1.114 1.00 86.88 96 VAL A N 1
ATOM 695 C CA . VAL A 1 96 ? -2.548 5.832 0.104 1.00 86.88 96 VAL A CA 1
ATOM 696 C C . VAL A 1 96 ? -4.034 5.863 -0.250 1.00 86.88 96 VAL A C 1
ATOM 698 O O . VAL A 1 96 ? -4.452 6.613 -1.132 1.00 86.88 96 VAL A O 1
ATOM 701 N N . LYS A 1 97 ? -4.850 5.056 0.435 1.00 87.75 97 LYS A N 1
ATOM 702 C CA . LYS A 1 97 ? -6.302 4.982 0.222 1.00 87.75 97 LYS A CA 1
ATOM 703 C C . LYS A 1 97 ? -7.047 4.750 1.536 1.00 87.75 97 LYS A C 1
ATOM 705 O O . LYS A 1 97 ? -6.713 3.829 2.278 1.00 87.75 97 LYS A O 1
ATOM 710 N N . GLU A 1 98 ? -8.080 5.550 1.802 1.00 88.56 98 GLU A N 1
ATOM 711 C CA . GLU A 1 98 ? -8.991 5.311 2.931 1.00 88.56 98 GLU A CA 1
ATOM 712 C C . GLU A 1 98 ? -9.809 4.032 2.677 1.00 88.56 98 GLU A C 1
ATOM 714 O O . GLU A 1 98 ? -10.298 3.776 1.570 1.00 88.56 98 GLU A O 1
ATOM 719 N N . TYR A 1 99 ? -9.962 3.220 3.716 1.00 83.31 99 TYR A N 1
ATOM 720 C CA . TYR A 1 99 ? -10.751 2.002 3.725 1.00 83.31 99 TYR A CA 1
ATOM 721 C C . TYR A 1 99 ? -11.571 1.919 5.012 1.00 83.31 99 TYR A C 1
ATOM 723 O O . TYR A 1 99 ? -11.044 2.098 6.104 1.00 83.31 99 TYR A O 1
ATOM 731 N N . THR A 1 100 ? -12.849 1.577 4.890 1.00 84.88 100 THR A N 1
ATOM 732 C CA . THR A 1 100 ? -13.713 1.278 6.038 1.00 84.88 100 THR A CA 1
ATOM 733 C C . THR A 1 100 ? -13.986 -0.219 6.068 1.00 84.88 100 THR A C 1
ATOM 735 O O . THR A 1 100 ? -14.471 -0.766 5.075 1.00 84.88 100 THR A O 1
ATOM 738 N N . VAL A 1 101 ? -13.699 -0.873 7.195 1.00 79.44 101 VAL A N 1
ATOM 739 C CA . VAL A 1 101 ? -13.959 -2.306 7.405 1.00 79.44 101 VAL A CA 1
ATOM 740 C C . VAL A 1 101 ? -15.466 -2.571 7.301 1.00 79.44 101 VAL A C 1
ATOM 742 O O . VAL A 1 101 ? -16.249 -1.940 8.016 1.00 79.44 101 VAL A O 1
ATOM 745 N N . GLN A 1 102 ? -15.878 -3.476 6.409 1.00 74.00 102 GLN A N 1
ATOM 746 C CA . GLN A 1 102 ? -17.291 -3.821 6.178 1.00 74.00 102 GLN A CA 1
ATOM 747 C C . GLN A 1 102 ? -17.782 -5.015 6.993 1.00 74.00 102 GLN A C 1
ATOM 749 O O . GLN A 1 102 ? -16.957 -5.854 7.402 1.00 74.00 102 GLN A O 1
#